Protein AF-A0A969NGU3-F1 (afdb_monomer_lite)

Sequence (65 aa):
MKRILLFMVLIIFSLDLKAQFSPGTSGNTYYNLGNVGIGTTNPTNKLEVKDGSIYLHGPETGMVD

Radius of gyration: 24.7 Å; chains: 1; bounding box: 29×78×38 Å

Secondary structure (DSSP, 8-state):
-HHHHHHHHHHHH-----------SSS-----SS-EEES-SS-SSSEEESS--------------

pLDDT: mean 76.91, std 12.19, range [58.53, 95.75]

Foldseek 3Di:
DVVVVVVVVDVVVDDPPPPDPPPPDDDDDDDDPAADEDVDDPDPDNYHYPPDDDDDDDPPPPPPD

Structure (mmCIF, N/CA/C/O backbone):
data_AF-A0A969NGU3-F1
#
_entry.id   AF-A0A969NGU3-F1
#
loop_
_atom_site.group_PDB
_atom_site.id
_atom_site.type_symbol
_atom_site.label_atom_id
_atom_site.label_alt_id
_atom_site.label_comp_id
_atom_site.label_asym_id
_atom_site.label_entity_id
_atom_site.label_seq_id
_atom_site.pdbx_PDB_ins_code
_atom_site.Cartn_x
_atom_site.Cartn_y
_atom_site.Cartn_z
_atom_site.occupancy
_atom_site.B_iso_or_equiv
_atom_site.auth_seq_id
_atom_site.auth_comp_id
_atom_site.auth_asym_id
_atom_site.auth_atom_id
_atom_site.pdbx_PDB_model_num
ATOM 1 N N . MET A 1 1 ? -3.927 50.367 17.922 1.00 73.81 1 MET A N 1
ATOM 2 C CA . MET A 1 1 ? -3.099 50.468 16.695 1.00 73.81 1 MET A CA 1
ATOM 3 C C . MET A 1 1 ? -1.965 49.439 16.675 1.00 73.81 1 MET A C 1
ATOM 5 O O . MET A 1 1 ? -1.917 48.646 15.750 1.00 73.81 1 MET A O 1
ATOM 9 N N . LYS A 1 2 ? -1.148 49.317 17.733 1.00 68.62 2 LYS A N 1
ATOM 10 C CA . LYS A 1 2 ? -0.075 48.297 17.821 1.00 68.62 2 LYS A CA 1
ATOM 11 C C . LYS A 1 2 ? -0.516 46.823 17.772 1.00 68.62 2 LYS A C 1
ATOM 13 O O . LYS A 1 2 ? 0.223 45.992 17.273 1.00 68.62 2 LYS A O 1
ATOM 18 N N . ARG A 1 3 ? -1.722 46.494 18.255 1.00 77.38 3 ARG A N 1
ATOM 19 C CA . ARG A 1 3 ? -2.252 45.115 18.228 1.00 77.38 3 ARG A CA 1
ATOM 20 C C . ARG A 1 3 ? -2.636 44.663 16.811 1.00 77.38 3 ARG A C 1
ATOM 22 O O . ARG A 1 3 ? -2.295 43.554 16.441 1.00 77.38 3 ARG A O 1
ATOM 29 N N . ILE A 1 4 ? -3.249 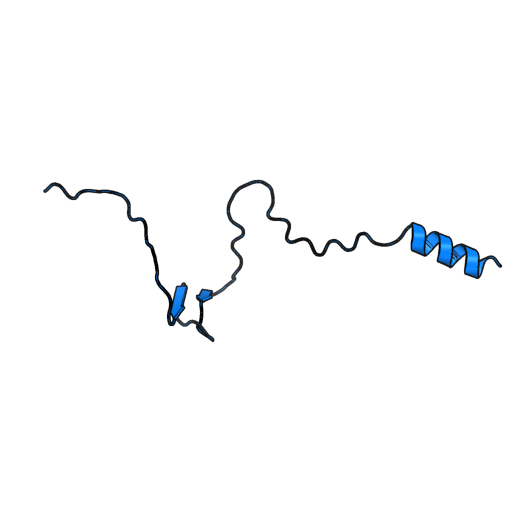45.542 16.008 1.00 84.56 4 ILE A N 1
ATOM 30 C CA . ILE A 1 4 ? -3.518 45.293 14.576 1.00 84.56 4 ILE A CA 1
ATOM 31 C C . ILE A 1 4 ? -2.197 45.136 13.807 1.00 84.56 4 ILE A C 1
ATOM 33 O O . ILE A 1 4 ? -2.056 44.210 13.016 1.00 84.56 4 ILE A O 1
ATOM 37 N N . LEU A 1 5 ? -1.212 45.995 14.095 1.00 82.81 5 LEU A N 1
ATOM 38 C CA . LEU A 1 5 ? 0.105 45.930 13.458 1.00 82.81 5 LEU A CA 1
ATOM 39 C C . LEU A 1 5 ? 0.835 44.612 13.780 1.00 82.81 5 LEU A C 1
ATOM 41 O O . LEU A 1 5 ? 1.438 44.016 12.895 1.00 82.81 5 LEU A O 1
ATOM 45 N N . LEU A 1 6 ? 0.717 44.117 15.018 1.00 81.06 6 LEU A N 1
ATOM 46 C CA . LEU A 1 6 ? 1.295 42.841 15.449 1.00 81.06 6 LEU A CA 1
ATOM 47 C C . LEU A 1 6 ? 0.704 41.641 14.683 1.00 81.06 6 LEU A C 1
ATOM 49 O O . LEU A 1 6 ? 1.452 40.764 14.266 1.00 81.06 6 LEU A O 1
ATOM 53 N N . PHE A 1 7 ? -0.614 41.616 14.454 1.00 79.44 7 PHE A N 1
ATOM 54 C CA . PHE A 1 7 ? -1.266 40.546 13.686 1.00 79.44 7 PHE A CA 1
ATOM 55 C C . PHE A 1 7 ? -0.918 40.584 12.193 1.00 79.44 7 PHE A C 1
ATOM 57 O O . PHE A 1 7 ? -0.749 39.526 11.593 1.00 79.44 7 PHE A O 1
ATOM 64 N N . MET A 1 8 ? -0.751 41.770 11.5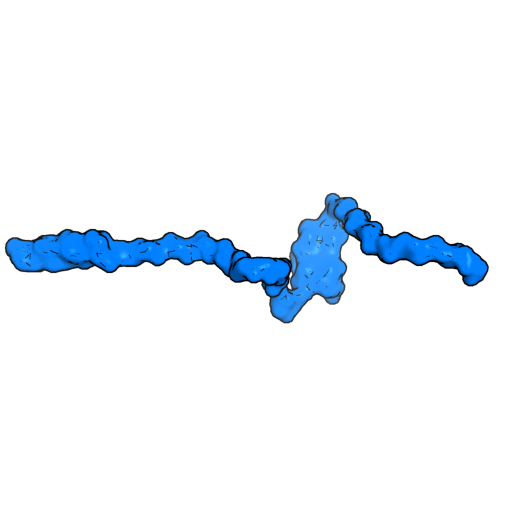95 1.00 79.94 8 MET A N 1
ATOM 65 C CA . MET A 1 8 ? -0.308 41.869 10.197 1.00 79.94 8 MET A CA 1
ATOM 66 C C . MET A 1 8 ? 1.131 41.379 10.013 1.00 79.94 8 MET A C 1
ATOM 68 O O . MET A 1 8 ? 1.405 40.666 9.055 1.00 79.94 8 MET A O 1
ATOM 72 N N . VAL A 1 9 ? 2.032 41.688 10.950 1.00 82.06 9 VAL A N 1
ATOM 73 C CA . VAL A 1 9 ? 3.404 41.156 10.923 1.00 82.06 9 VAL A CA 1
ATOM 74 C C . VAL A 1 9 ? 3.397 39.639 11.113 1.00 82.06 9 VAL A C 1
ATOM 76 O O . VAL A 1 9 ? 4.111 38.946 10.401 1.00 82.06 9 VAL A O 1
ATOM 79 N N . LEU A 1 10 ? 2.542 39.108 11.993 1.00 74.44 10 LEU A N 1
ATOM 80 C CA . LEU A 1 10 ? 2.420 37.669 12.226 1.00 74.44 10 LEU A CA 1
ATOM 81 C C . LEU A 1 10 ? 1.906 36.912 10.987 1.00 74.44 10 LEU A C 1
ATOM 83 O O . LEU A 1 10 ? 2.436 35.850 10.693 1.00 74.44 10 LEU A O 1
ATOM 87 N N . ILE A 1 11 ? 0.938 37.449 10.232 1.00 73.31 11 ILE A N 1
ATOM 88 C CA . ILE A 1 11 ? 0.408 36.820 9.001 1.00 73.31 11 ILE A CA 1
ATOM 89 C C . ILE A 1 11 ? 1.447 36.821 7.871 1.00 73.31 11 ILE A C 1
ATOM 91 O O . ILE A 1 11 ? 1.543 35.849 7.132 1.00 73.31 11 ILE A O 1
ATOM 95 N N . ILE A 1 12 ? 2.257 37.878 7.759 1.00 75.00 12 ILE A N 1
ATOM 96 C CA . ILE A 1 12 ? 3.327 37.966 6.751 1.00 75.00 12 ILE A CA 1
ATOM 97 C C . ILE A 1 12 ? 4.512 37.040 7.111 1.00 75.00 12 ILE A C 1
ATOM 99 O O . ILE A 1 12 ? 5.244 36.614 6.224 1.00 75.00 12 ILE A O 1
ATOM 103 N N . PHE A 1 13 ? 4.685 36.694 8.396 1.00 71.81 13 PHE A N 1
ATOM 104 C CA . PHE A 1 13 ? 5.756 35.816 8.898 1.00 71.81 13 PHE A CA 1
ATOM 105 C C . PHE A 1 13 ? 5.348 34.347 9.123 1.00 71.81 13 PHE A C 1
ATOM 107 O O . PHE A 1 13 ? 6.203 33.543 9.494 1.00 71.81 13 PHE A O 1
ATOM 114 N N . SER A 1 14 ? 4.071 33.975 8.966 1.00 66.44 14 SER A N 1
ATOM 115 C CA . SER A 1 14 ? 3.576 32.663 9.409 1.00 66.44 14 SER A CA 1
ATOM 116 C C . SER A 1 14 ? 3.247 31.693 8.274 1.00 66.44 14 SER A C 1
ATOM 118 O O . SER A 1 14 ? 2.365 31.946 7.462 1.00 66.44 14 SER A O 1
ATOM 120 N N . LEU A 1 15 ? 3.873 30.516 8.406 1.00 60.72 15 LEU A N 1
ATOM 121 C CA . LEU A 1 15 ? 3.450 29.174 7.987 1.00 60.72 15 LEU A CA 1
ATOM 122 C C . LEU A 1 15 ? 3.463 28.877 6.481 1.00 60.72 15 LEU A C 1
ATOM 124 O O . LEU A 1 15 ? 2.438 28.912 5.806 1.00 60.72 15 LEU A O 1
ATOM 128 N N . ASP A 1 16 ? 4.600 28.368 6.003 1.00 68.31 16 ASP A N 1
ATOM 129 C CA . ASP A 1 16 ? 4.579 27.416 4.894 1.00 68.31 16 ASP A CA 1
ATOM 130 C C . ASP A 1 16 ? 3.933 26.108 5.381 1.00 68.31 16 ASP A C 1
ATOM 132 O O . ASP A 1 16 ? 4.589 25.256 5.986 1.00 68.31 16 ASP A O 1
ATOM 136 N N . LEU A 1 17 ? 2.634 25.920 5.136 1.00 60.06 17 LEU A N 1
ATOM 137 C CA . LEU A 1 17 ? 1.991 24.626 5.360 1.00 60.06 17 LEU A CA 1
ATOM 138 C C . LEU A 1 17 ? 2.277 23.707 4.166 1.00 60.06 17 LEU A C 1
ATOM 140 O O . LEU A 1 17 ? 1.487 23.604 3.230 1.00 60.06 17 LEU A O 1
ATOM 144 N N . LYS A 1 18 ? 3.421 23.017 4.186 1.00 60.62 18 LYS A N 1
ATOM 145 C CA . LYS A 1 18 ? 3.693 21.940 3.227 1.00 60.62 18 LYS A CA 1
ATOM 146 C C . LYS A 1 18 ? 3.057 20.644 3.718 1.00 60.62 18 LYS A C 1
ATOM 148 O O . LYS A 1 18 ? 3.696 19.859 4.408 1.00 60.62 18 LYS A O 1
ATOM 153 N N . ALA A 1 19 ? 1.827 20.365 3.298 1.00 63.12 19 ALA A N 1
ATOM 154 C CA . ALA A 1 19 ? 1.366 18.981 3.207 1.00 63.12 19 ALA A CA 1
ATOM 155 C C . ALA A 1 19 ? 1.946 18.365 1.925 1.00 63.12 19 ALA A C 1
ATOM 157 O O . ALA A 1 19 ? 1.227 18.089 0.971 1.00 63.12 19 ALA A O 1
ATOM 158 N N . GLN A 1 20 ? 3.271 18.233 1.853 1.00 61.38 20 GLN A N 1
ATOM 159 C CA . GLN A 1 20 ? 3.918 17.605 0.710 1.00 61.38 20 GLN A CA 1
ATOM 160 C C . GLN A 1 20 ? 4.534 16.306 1.196 1.00 61.38 20 GLN A C 1
ATOM 162 O O . GLN A 1 20 ? 5.490 16.311 1.971 1.00 61.38 20 GLN A O 1
ATOM 167 N N . PHE A 1 21 ? 3.956 15.188 0.755 1.00 62.66 21 PHE A N 1
ATOM 168 C CA . PHE A 1 21 ? 4.655 13.915 0.788 1.00 62.66 21 PHE A CA 1
ATOM 169 C C . PHE A 1 21 ? 5.966 14.145 0.038 1.00 62.66 21 PHE A C 1
ATOM 171 O O . PHE A 1 21 ? 5.955 14.397 -1.165 1.00 62.66 21 PHE A O 1
ATOM 178 N N . SER A 1 22 ? 7.066 14.210 0.784 1.00 63.06 22 SER A N 1
ATOM 179 C CA . SER A 1 22 ? 8.403 14.431 0.251 1.00 63.06 22 SER A CA 1
ATOM 180 C C . SER A 1 22 ? 9.043 13.055 0.115 1.00 63.06 22 SER A C 1
ATOM 182 O O . SER A 1 22 ? 9.601 12.554 1.096 1.00 63.06 22 SER A O 1
ATOM 184 N N . PRO A 1 23 ? 8.916 12.373 -1.041 1.00 61.75 23 PRO A N 1
ATOM 185 C CA . PRO A 1 23 ? 9.723 11.200 -1.304 1.00 61.75 23 PRO A CA 1
ATOM 186 C C . PRO A 1 23 ? 11.157 11.707 -1.464 1.00 61.75 23 PRO A C 1
ATOM 188 O O . PRO A 1 23 ? 11.528 12.243 -2.507 1.00 61.75 23 PRO A O 1
ATOM 191 N N . GLY A 1 24 ? 11.933 11.630 -0.383 1.00 61.31 24 GLY A N 1
ATOM 192 C CA . GLY A 1 24 ? 13.341 12.005 -0.384 1.00 61.31 24 GLY A CA 1
ATOM 193 C C . GLY A 1 24 ? 14.073 11.370 -1.569 1.00 61.31 24 GLY A C 1
ATOM 194 O O . GLY A 1 24 ? 13.842 10.216 -1.916 1.00 61.31 24 GLY A O 1
ATOM 195 N N . THR A 1 25 ? 14.913 12.1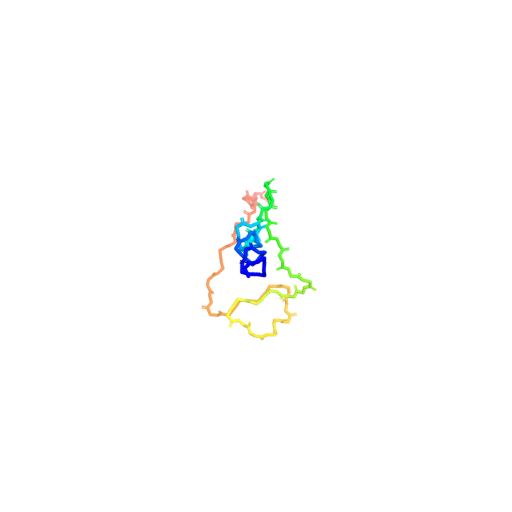77 -2.206 1.00 63.41 25 THR A N 1
ATOM 196 C CA . THR A 1 25 ? 15.748 11.924 -3.383 1.00 63.41 25 THR A CA 1
ATOM 197 C C . THR A 1 25 ? 16.287 10.491 -3.520 1.00 63.41 25 THR A C 1
ATOM 199 O O . THR A 1 25 ? 17.417 10.217 -3.137 1.00 63.41 25 THR A O 1
ATOM 202 N N . SER A 1 26 ? 15.548 9.636 -4.234 1.00 65.50 26 SER A N 1
ATOM 203 C CA . SER A 1 26 ? 15.910 8.281 -4.711 1.00 65.50 26 SER A CA 1
ATOM 204 C C . SER A 1 26 ? 15.361 7.125 -3.870 1.00 65.50 26 SER A C 1
ATOM 206 O O . SER A 1 26 ? 15.876 6.804 -2.805 1.00 65.50 26 SER A O 1
ATOM 208 N N . GLY A 1 27 ? 14.395 6.408 -4.452 1.00 61.94 27 GLY A N 1
ATOM 209 C CA . GLY A 1 27 ? 14.179 4.989 -4.166 1.00 61.94 27 GLY A CA 1
ATOM 210 C C . GLY A 1 27 ? 13.104 4.680 -3.131 1.00 61.94 27 GLY A C 1
ATOM 211 O O . GLY A 1 27 ? 13.389 4.497 -1.957 1.00 61.94 27 GLY A O 1
ATOM 212 N N . ASN A 1 28 ? 11.881 4.529 -3.637 1.00 60.03 28 ASN A N 1
ATOM 213 C CA . ASN A 1 28 ? 10.725 3.856 -3.044 1.00 60.03 28 ASN A CA 1
ATOM 214 C C . ASN A 1 28 ? 10.258 4.356 -1.672 1.00 60.03 28 ASN A C 1
ATOM 216 O O . ASN A 1 28 ? 10.712 3.923 -0.614 1.00 60.03 28 ASN A O 1
ATOM 220 N N . THR A 1 29 ? 9.209 5.174 -1.687 1.00 58.53 29 THR A N 1
ATOM 221 C CA . THR A 1 29 ? 8.449 5.455 -0.472 1.00 58.53 29 THR A CA 1
ATOM 222 C C . THR A 1 29 ? 7.600 4.241 -0.100 1.00 58.53 29 THR A C 1
ATOM 224 O O . THR A 1 29 ? 6.495 4.058 -0.602 1.00 58.53 29 THR A O 1
ATOM 227 N N . TYR A 1 30 ? 8.130 3.385 0.772 1.00 60.88 30 TYR A N 1
ATOM 228 C CA . TYR A 1 30 ? 7.387 2.282 1.372 1.00 60.88 30 TYR A CA 1
ATOM 229 C C . TYR A 1 30 ? 6.797 2.727 2.710 1.00 60.88 30 TYR A C 1
ATOM 231 O O . TYR A 1 30 ? 7.501 2.813 3.712 1.00 60.88 30 TYR A O 1
ATOM 239 N N . TYR A 1 31 ? 5.487 2.960 2.745 1.00 62.69 31 TYR A N 1
ATOM 240 C CA . TYR A 1 31 ? 4.732 2.934 3.994 1.00 62.69 31 TYR A CA 1
ATOM 241 C C . TYR A 1 31 ? 3.880 1.672 4.018 1.00 62.69 31 TYR A C 1
ATOM 243 O O . TYR A 1 31 ? 2.970 1.536 3.205 1.00 62.69 31 TYR A O 1
ATOM 251 N N . ASN A 1 32 ? 4.165 0.768 4.956 1.00 63.19 32 ASN A N 1
ATOM 252 C CA . ASN A 1 32 ? 3.186 0.309 5.945 1.00 63.19 32 ASN A CA 1
ATOM 253 C C . ASN A 1 32 ? 3.875 -0.593 6.982 1.00 63.19 32 ASN A C 1
ATOM 255 O O . ASN A 1 32 ? 4.582 -1.531 6.632 1.00 63.19 32 ASN A O 1
ATOM 259 N N . LEU A 1 33 ? 3.623 -0.347 8.271 1.00 67.25 33 LEU A N 1
ATOM 260 C CA . LEU A 1 33 ? 4.071 -1.183 9.401 1.00 67.25 33 LEU A CA 1
ATOM 261 C C . LEU A 1 33 ? 3.338 -2.552 9.450 1.00 67.25 33 LEU A C 1
ATOM 263 O O . LEU A 1 33 ? 3.282 -3.194 10.496 1.00 67.25 33 LEU A O 1
ATOM 267 N N . GLY A 1 34 ? 2.734 -2.993 8.339 1.00 81.56 34 GLY A N 1
ATOM 268 C CA . GLY A 1 34 ? 1.752 -4.074 8.274 1.00 81.56 34 GLY A CA 1
ATOM 269 C C . GLY A 1 34 ? 1.465 -4.545 6.845 1.00 81.56 34 GLY A C 1
ATOM 270 O O . GLY A 1 34 ? 2.271 -4.357 5.939 1.00 81.56 34 GLY A O 1
ATOM 271 N N . ASN A 1 35 ? 0.326 -5.208 6.668 1.00 90.75 35 ASN A N 1
ATOM 272 C CA . ASN A 1 35 ? -0.112 -5.782 5.398 1.00 90.75 35 ASN A CA 1
ATOM 273 C C . ASN A 1 35 ? -0.687 -4.704 4.459 1.00 90.75 35 ASN A C 1
ATOM 275 O O . ASN A 1 35 ? -1.391 -3.802 4.911 1.00 90.75 35 ASN A O 1
ATOM 279 N N . VAL A 1 36 ? -0.417 -4.814 3.156 1.00 89.12 36 VAL A N 1
ATOM 280 C CA . VAL A 1 36 ? -0.931 -3.904 2.122 1.00 89.12 36 VAL A CA 1
ATOM 281 C C . VAL A 1 36 ? -2.105 -4.560 1.401 1.00 89.12 36 VAL A C 1
ATOM 283 O O . VAL A 1 36 ? -1.960 -5.625 0.804 1.00 89.12 36 VAL A O 1
ATOM 286 N N . GLY A 1 37 ? -3.265 -3.906 1.448 1.00 91.12 37 GLY A N 1
ATOM 287 C CA . GLY A 1 37 ? -4.474 -4.329 0.748 1.00 91.12 37 GLY A CA 1
ATOM 288 C C . GLY A 1 37 ? -4.792 -3.407 -0.426 1.00 91.12 37 GLY A C 1
ATOM 289 O O . GLY A 1 37 ? -4.880 -2.195 -0.239 1.00 91.12 37 GLY A O 1
ATOM 290 N N . ILE A 1 38 ? -4.997 -3.964 -1.622 1.00 91.25 38 ILE A N 1
ATOM 291 C CA . ILE A 1 38 ? -5.539 -3.240 -2.784 1.00 91.25 38 ILE A CA 1
ATOM 292 C C . ILE A 1 38 ? -6.930 -3.800 -3.074 1.00 91.25 38 ILE A C 1
ATOM 294 O O . ILE A 1 38 ? -7.077 -4.982 -3.373 1.00 91.25 38 ILE A O 1
ATOM 298 N N . GLY A 1 39 ? -7.967 -2.972 -2.931 1.00 93.00 39 GLY A N 1
ATOM 299 C CA . GLY A 1 39 ? -9.360 -3.421 -3.075 1.00 93.00 39 GLY A CA 1
ATOM 300 C C . GLY A 1 39 ? -9.849 -4.356 -1.956 1.00 93.00 39 GLY A C 1
ATOM 301 O O . GLY A 1 39 ? -10.968 -4.856 -2.025 1.00 93.00 39 GLY A O 1
ATOM 302 N N . THR A 1 40 ? -9.042 -4.583 -0.914 1.00 93.56 40 THR A N 1
ATOM 303 C CA . THR A 1 40 ? -9.388 -5.407 0.253 1.00 93.56 40 THR A CA 1
ATOM 304 C C . THR A 1 40 ? -9.289 -4.593 1.542 1.00 93.56 40 THR A C 1
ATOM 306 O O . THR A 1 40 ? -8.389 -3.765 1.713 1.00 93.56 40 THR A O 1
ATOM 309 N N . THR A 1 41 ? -10.226 -4.827 2.456 1.00 92.75 41 THR A N 1
ATOM 310 C CA . THR A 1 41 ? -10.202 -4.305 3.825 1.00 92.75 41 THR A CA 1
ATOM 311 C C . THR A 1 41 ? -9.686 -5.398 4.752 1.00 92.75 41 THR A C 1
ATOM 313 O O . THR A 1 41 ? -10.147 -6.529 4.654 1.00 92.75 41 THR A O 1
ATOM 316 N N . ASN A 1 42 ? -8.780 -5.062 5.675 1.00 93.12 42 ASN A N 1
ATOM 317 C CA . ASN A 1 42 ? -8.167 -6.018 6.611 1.00 93.12 42 ASN A CA 1
ATOM 318 C C . ASN A 1 42 ? -7.367 -7.149 5.922 1.00 93.12 42 ASN A C 1
ATOM 320 O O . ASN A 1 42 ? -7.665 -8.32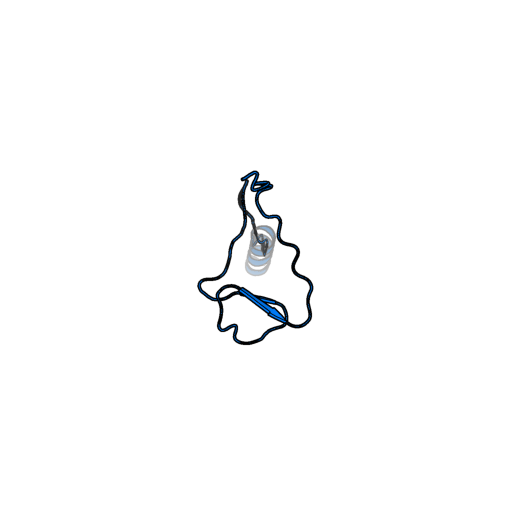2 6.140 1.00 93.12 42 ASN A O 1
ATOM 324 N N . PRO A 1 43 ? -6.324 -6.819 5.136 1.00 94.56 43 PRO A N 1
ATOM 325 C CA . PRO A 1 43 ? -5.504 -7.823 4.462 1.00 94.56 43 PRO A CA 1
ATOM 326 C C . PRO A 1 43 ? -4.858 -8.799 5.456 1.00 94.56 43 PRO A C 1
ATOM 328 O O . PRO A 1 43 ? -4.250 -8.384 6.451 1.00 94.56 43 PRO A O 1
ATOM 331 N N . THR A 1 44 ? -4.945 -10.098 5.171 1.00 95.75 44 THR A N 1
ATOM 332 C CA . THR A 1 44 ? -4.3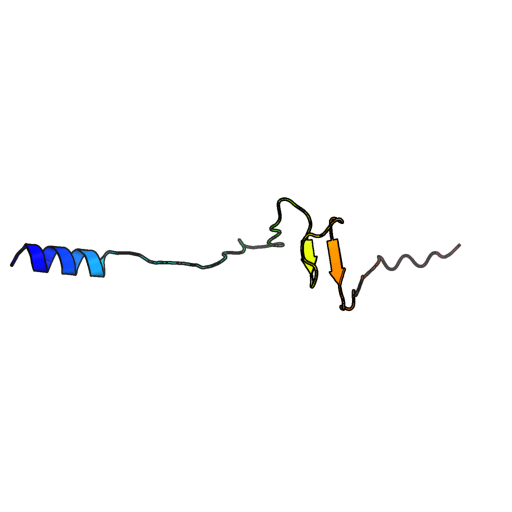71 -11.165 6.019 1.00 95.75 44 THR A CA 1
ATOM 333 C C . THR A 1 44 ? -2.963 -11.572 5.579 1.00 95.75 44 THR A C 1
ATOM 335 O O . THR A 1 44 ? -2.151 -12.004 6.401 1.00 95.75 44 THR A O 1
ATOM 338 N N . ASN A 1 45 ? -2.629 -11.339 4.309 1.00 94.25 45 ASN A N 1
ATOM 339 C CA . ASN A 1 45 ? -1.299 -11.535 3.737 1.00 94.25 45 ASN A CA 1
ATOM 340 C C . ASN A 1 45 ? -0.549 -10.206 3.584 1.00 94.25 45 ASN A C 1
ATOM 342 O O . ASN A 1 45 ? -1.153 -9.139 3.520 1.00 94.25 45 ASN A O 1
ATOM 346 N N . LYS A 1 46 ? 0.787 -10.267 3.479 1.00 90.12 46 LYS A N 1
ATOM 347 C CA . LYS A 1 46 ? 1.646 -9.076 3.314 1.00 90.12 46 LYS A CA 1
ATOM 348 C C . LYS A 1 46 ? 1.230 -8.193 2.139 1.00 90.12 46 LYS A C 1
ATOM 350 O O . LYS A 1 46 ? 1.295 -6.972 2.251 1.00 90.12 46 LYS A O 1
ATOM 355 N N . LEU A 1 47 ? 0.786 -8.825 1.060 1.00 90.62 47 LEU A N 1
ATOM 356 C CA . LEU A 1 47 ? 0.120 -8.192 -0.062 1.00 90.62 47 LEU A CA 1
ATOM 357 C C . LEU A 1 47 ? -1.132 -9.008 -0.385 1.00 90.62 47 LEU A C 1
ATOM 359 O O . LEU A 1 47 ? -1.035 -10.217 -0.592 1.00 90.62 47 LEU A O 1
ATOM 363 N N . GLU A 1 48 ? -2.282 -8.347 -0.436 1.00 92.50 48 GLU A N 1
ATOM 364 C CA . GLU A 1 48 ? -3.555 -8.946 -0.830 1.00 92.50 48 GLU A CA 1
ATOM 365 C C . GLU A 1 48 ? -4.268 -7.999 -1.805 1.00 92.50 48 GLU A C 1
ATOM 367 O O . GLU A 1 48 ? -4.463 -6.816 -1.516 1.00 92.50 48 GLU A O 1
ATOM 372 N N . VAL A 1 49 ? -4.614 -8.505 -2.991 1.00 92.69 49 VAL A N 1
ATOM 373 C CA . VAL A 1 49 ? -5.261 -7.736 -4.064 1.00 92.69 49 VAL A CA 1
ATOM 374 C C . VAL A 1 49 ? -6.574 -8.416 -4.415 1.00 92.69 49 VAL A C 1
ATOM 376 O O . VAL A 1 49 ? -6.579 -9.594 -4.769 1.00 92.69 49 VAL A O 1
ATOM 379 N N . LYS A 1 50 ? -7.681 -7.678 -4.331 1.00 93.81 50 LYS A N 1
ATOM 380 C CA . LYS A 1 50 ? -9.009 -8.155 -4.719 1.00 93.81 50 LYS A CA 1
ATOM 381 C C . LYS A 1 50 ? -9.453 -7.472 -6.013 1.00 93.81 50 LYS A C 1
ATOM 383 O O . LYS A 1 50 ? -9.234 -6.276 -6.179 1.00 93.81 50 LYS A O 1
ATOM 388 N N . ASP A 1 51 ? -10.066 -8.241 -6.913 1.00 89.62 51 ASP A N 1
ATOM 389 C CA . ASP A 1 51 ? -10.690 -7.759 -8.156 1.00 89.62 51 ASP A CA 1
ATOM 390 C C . ASP A 1 51 ? -9.741 -6.975 -9.100 1.00 89.62 51 ASP A C 1
ATOM 392 O O . ASP A 1 51 ? -10.179 -6.130 -9.881 1.00 89.62 51 ASP A O 1
ATOM 396 N N . GLY A 1 52 ? -8.431 -7.259 -9.050 1.00 85.69 52 GLY A N 1
ATOM 397 C CA . GLY A 1 52 ? -7.394 -6.592 -9.850 1.00 85.69 52 GLY A CA 1
ATOM 398 C C . GLY A 1 52 ? -6.485 -7.560 -10.615 1.00 85.69 52 GLY A C 1
ATOM 399 O O . GLY A 1 52 ? -6.459 -8.758 -10.347 1.00 85.69 52 GLY A O 1
ATOM 400 N N . SER A 1 53 ? -5.715 -7.037 -11.573 1.00 87.44 53 SER A N 1
ATOM 401 C CA . SER A 1 53 ? -4.670 -7.792 -12.285 1.00 87.44 53 SER A CA 1
ATOM 402 C C . SER A 1 53 ? -3.300 -7.530 -11.663 1.00 87.44 53 SER A C 1
ATOM 404 O O . SER A 1 53 ? -2.964 -6.382 -11.375 1.00 87.44 53 SER A O 1
ATOM 406 N N . ILE A 1 54 ? -2.498 -8.583 -11.483 1.00 89.31 54 ILE A N 1
ATOM 407 C CA . ILE A 1 54 ? -1.120 -8.482 -10.989 1.00 89.31 54 ILE A CA 1
ATOM 408 C C . ILE A 1 54 ? -0.175 -8.815 -12.139 1.00 89.31 54 ILE A C 1
ATOM 410 O O . ILE A 1 54 ? -0.241 -9.903 -12.705 1.00 89.31 54 ILE A O 1
ATOM 414 N N . TYR A 1 55 ? 0.721 -7.889 -12.462 1.00 87.06 55 TYR A N 1
ATOM 415 C CA . TYR A 1 55 ? 1.800 -8.126 -13.410 1.00 87.06 55 TYR A CA 1
ATOM 416 C C . TYR A 1 55 ? 3.113 -8.295 -12.642 1.00 87.06 55 TYR A C 1
ATOM 418 O O . TYR A 1 55 ? 3.585 -7.362 -11.992 1.00 87.06 55 TYR A O 1
ATOM 426 N N . LEU A 1 56 ? 3.665 -9.508 -12.672 1.00 86.19 56 LEU A N 1
ATOM 427 C CA . LEU A 1 56 ? 4.918 -9.859 -12.008 1.00 86.19 56 LEU A CA 1
ATOM 428 C C . LEU A 1 56 ? 6.003 -10.032 -13.071 1.00 86.19 56 LEU A C 1
ATOM 430 O O . LEU A 1 56 ? 5.910 -10.929 -13.905 1.00 86.19 56 LEU A O 1
ATOM 434 N N . HIS A 1 57 ? 7.048 -9.210 -13.024 1.00 85.50 57 HIS A N 1
ATOM 435 C CA . HIS A 1 57 ? 8.283 -9.505 -13.745 1.00 85.50 57 HIS A CA 1
ATOM 436 C C . HIS A 1 57 ? 9.122 -10.459 -12.892 1.00 85.50 57 HIS A C 1
ATOM 438 O O . HIS A 1 57 ? 9.668 -10.060 -11.862 1.00 85.50 57 HIS A O 1
ATOM 444 N N . GLY A 1 58 ? 9.193 -11.726 -13.295 1.00 80.25 58 GLY A N 1
ATOM 445 C CA . GLY A 1 58 ? 10.200 -12.647 -12.777 1.00 80.25 58 GLY A CA 1
ATOM 446 C C . GLY A 1 58 ? 11.557 -12.387 -13.439 1.00 80.25 58 GLY A C 1
ATOM 447 O O . GLY A 1 58 ? 11.596 -11.803 -14.524 1.00 80.25 58 GLY A O 1
ATOM 448 N N . PRO A 1 59 ? 12.677 -12.809 -12.828 1.00 78.62 59 PRO A N 1
ATOM 449 C CA . PRO A 1 59 ? 13.926 -12.900 -13.567 1.00 78.62 59 PRO A CA 1
ATOM 450 C C . PRO A 1 59 ? 13.712 -13.837 -14.761 1.00 78.62 59 PRO A C 1
ATOM 452 O O . PRO A 1 59 ? 13.146 -14.920 -14.605 1.00 78.62 59 PRO A O 1
ATOM 455 N N . GLU A 1 60 ? 14.167 -13.430 -15.943 1.00 75.81 60 GLU A N 1
ATOM 456 C CA . GLU A 1 60 ? 14.206 -14.266 -17.148 1.00 75.81 60 GLU A CA 1
ATOM 457 C C . GLU A 1 60 ? 15.268 -15.368 -17.003 1.00 75.81 60 GLU A C 1
ATOM 459 O O . GLU A 1 60 ? 16.180 -15.505 -17.810 1.00 75.81 60 GLU A O 1
ATOM 464 N N . THR A 1 61 ? 15.206 -16.168 -15.943 1.00 66.56 61 THR A N 1
ATOM 465 C CA . THR A 1 61 ? 15.912 -17.443 -15.915 1.00 66.56 61 THR A CA 1
ATOM 466 C C . THR A 1 61 ? 15.071 -18.410 -16.715 1.00 66.56 61 THR A C 1
ATOM 468 O O . THR A 1 61 ? 14.217 -19.115 -16.180 1.00 66.56 61 THR A O 1
ATOM 471 N N . GLY A 1 62 ? 15.304 -18.410 -18.028 1.00 66.25 62 GLY A N 1
ATOM 472 C CA . GLY A 1 62 ? 15.065 -19.598 -18.825 1.00 66.25 62 GLY A CA 1
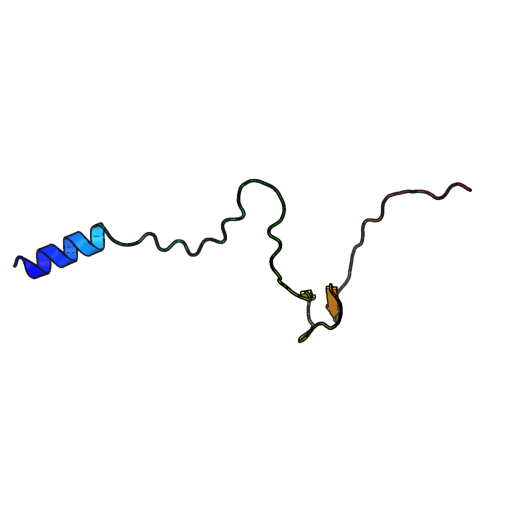ATOM 473 C C . GLY A 1 62 ? 15.779 -20.745 -18.124 1.00 66.25 62 GLY A C 1
ATOM 474 O O . GLY A 1 62 ? 17.007 -20.799 -18.126 1.00 66.25 62 GLY A O 1
ATOM 475 N N . MET A 1 63 ? 15.018 -21.601 -17.445 1.00 68.25 63 MET A N 1
ATOM 476 C CA . MET A 1 63 ? 15.524 -22.886 -16.992 1.00 68.25 63 MET A CA 1
ATOM 477 C C . MET A 1 63 ? 15.772 -23.691 -18.265 1.00 68.25 63 MET A C 1
ATOM 479 O O . MET A 1 63 ? 14.860 -24.301 -18.818 1.00 68.25 63 MET A O 1
ATOM 483 N N . VAL A 1 64 ? 16.980 -23.552 -18.802 1.00 69.75 64 VAL A N 1
ATOM 484 C CA . VAL A 1 64 ? 17.554 -24.534 -19.707 1.00 69.75 64 VAL A CA 1
ATOM 485 C C . VAL A 1 64 ? 18.202 -25.569 -18.796 1.00 69.75 64 VAL A C 1
ATOM 487 O O . VAL A 1 64 ? 19.129 -25.232 -18.058 1.00 69.75 64 VAL A O 1
ATOM 490 N N . ASP A 1 65 ? 17.640 -26.774 -18.888 1.00 65.38 65 ASP A N 1
ATOM 491 C CA . ASP A 1 65 ? 17.947 -28.047 -18.217 1.00 65.38 65 ASP A CA 1
ATOM 492 C C . ASP A 1 65 ? 17.327 -28.293 -16.827 1.00 65.38 65 ASP A C 1
ATOM 494 O O . ASP A 1 65 ? 17.732 -27.668 -15.820 1.00 65.38 65 ASP A O 1
#